Protein 4LTT (pdb70)

Organism: Helicobacter pylori (strain ATCC 700392 / 26695) (NCBI:txid85962)

Structure (mmCIF, N/CA/C/O backbone):
data_4LTT
#
_entry.id   4LTT
#
_cell.length_a   26.656
_cell.length_b   36.589
_cell.length_c   87.024
_cell.angle_alpha   90.00
_cell.angle_beta   90.00
_cell.angle_gamma   90.00
#
_symmetry.space_group_name_H-M   'P 21 21 21'
#
loop_
_entity.id
_entity.type
_entity.pdbx_description
1 polymer 'Uncharacterized protein, toxin'
2 water water
#
loop_
_atom_site.group_PDB
_atom_site.id
_atom_site.type_symbol
_atom_site.label_atom_id
_atom_site.label_alt_id
_atom_site.label_comp_id
_atom_site.label_asym_id
_atom_site.label_entity_id
_atom_site.label_seq_id
_atom_site.pdbx_PDB_ins_code
_atom_site.Cartn_x
_atom_site.Cartn_y
_atom_site.Cartn_z
_atom_site.occupancy
_atom_site.B_iso_or_equiv
_atom_site.auth_seq_id
_atom_site.auth_comp_id
_atom_site.auth_asym_id
_atom_site.auth_atom_id
_atom_site.pdbx_PDB_model_num
ATOM 1 N N . MET A 1 1 ? 12.002 17.335 12.810 1.00 13.00 1 MET A N 1
ATOM 2 C CA . MET A 1 1 ? 11.866 15.926 12.235 1.00 10.59 1 MET A CA 1
ATOM 3 C C . MET A 1 1 ? 10.423 15.607 11.968 1.00 10.87 1 MET A C 1
ATOM 4 O O . MET A 1 1 ? 9.541 16.259 12.542 1.00 11.02 1 MET A O 1
ATOM 9 N N . LEU A 1 2 ? 10.120 14.523 11.205 1.00 8.09 2 LEU A N 1
ATOM 10 C CA . LEU A 1 2 ? 8.765 14.045 11.069 1.00 8.14 2 LEU A CA 1
ATOM 11 C C . LEU A 1 2 ? 8.157 13.676 12.388 1.00 8.07 2 LEU A C 1
ATOM 12 O O . LEU A 1 2 ? 8.830 13.167 13.283 1.00 7.11 2 LEU A O 1
ATOM 17 N N . LYS A 1 3 ? 6.845 13.917 12.511 1.00 7.76 3 LYS A N 1
ATOM 18 C CA . LYS A 1 3 ? 6.097 13.425 13.674 1.00 8.27 3 LYS A CA 1
ATOM 19 C C . LYS A 1 3 ? 5.884 11.955 13.541 1.00 9.33 3 LYS A C 1
ATOM 20 O O . LYS A 1 3 ? 5.553 11.490 12.437 1.00 11.80 3 LYS A O 1
ATOM 26 N N . LEU A 1 4 ? 5.975 11.188 14.574 1.00 7.12 4 LEU A N 1
ATOM 27 C CA . LEU A 1 4 ? 5.713 9.759 14.515 1.00 8.46 4 LEU A CA 1
ATOM 28 C C . LEU A 1 4 ? 4.297 9.442 14.641 1.00 9.09 4 LEU A C 1
ATOM 29 O O . LEU A 1 4 ? 3.557 10.050 15.458 1.00 13.61 4 LEU A O 1
ATOM 34 N N . ASN A 1 5 ? 3.803 8.563 13.842 1.00 7.32 5 ASN A N 1
ATOM 35 C CA . ASN A 1 5 ? 2.486 8.037 13.923 1.00 8.07 5 ASN A CA 1
ATOM 36 C C . ASN A 1 5 ? 2.548 6.524 14.004 1.00 7.47 5 ASN A C 1
ATOM 37 O O . ASN A 1 5 ? 2.773 5.863 13.018 1.00 7.65 5 ASN A O 1
ATOM 42 N N . LEU A 1 6 ? 2.409 5.947 15.205 1.00 7.73 6 LEU A N 1
ATOM 43 C CA . LEU A 1 6 ? 2.428 4.508 15.404 1.00 7.84 6 LEU A CA 1
ATOM 44 C C . LEU A 1 6 ? 1.015 3.977 15.246 1.00 7.43 6 LEU A C 1
ATOM 45 O O . LEU A 1 6 ? 0.142 4.230 16.110 1.00 9.02 6 LEU A O 1
ATOM 50 N N . LYS A 1 7 ? 0.738 3.275 14.195 1.00 7.21 7 LYS A N 1
ATOM 51 C CA . LYS A 1 7 ? -0.616 2.699 14.033 1.00 6.78 7 LYS A CA 1
ATOM 52 C C . LYS A 1 7 ? -0.793 1.610 15.097 1.00 6.75 7 LYS A C 1
ATOM 53 O O . LYS A 1 7 ? 0.168 0.966 15.511 1.00 7.60 7 LYS A O 1
ATOM 59 N N . LYS A 1 8 ? -2.043 1.340 15.453 1.00 7.70 8 LYS A N 1
ATOM 60 C CA . LYS A 1 8 ? -2.287 0.295 16.429 1.00 7.90 8 LYS A CA 1
ATOM 61 C C . LYS A 1 8 ? -1.783 -1.066 15.948 1.00 8.02 8 LYS A C 1
ATOM 62 O O . LYS A 1 8 ? -1.322 -1.878 16.754 1.00 9.80 8 LYS A O 1
ATOM 68 N N . SER A 1 9 ? -1.825 -1.293 14.654 1.00 8.01 9 SER A N 1
ATOM 69 C CA . SER A 1 9 ? -1.322 -2.593 14.071 1.00 9.24 9 SER A CA 1
ATOM 70 C C . SER A 1 9 ? 0.196 -2.703 14.412 1.00 8.68 9 SER A C 1
ATOM 71 O O . SER A 1 9 ? 0.700 -3.799 14.806 1.00 9.52 9 SER A O 1
ATOM 74 N N . PHE A 1 10 ? 0.922 -1.592 14.304 1.00 7.20 10 PHE A N 1
ATOM 75 C CA . PHE A 1 10 ? 2.336 -1.607 14.620 1.00 7.08 10 PHE A CA 1
ATOM 76 C C . PHE A 1 10 ? 2.573 -1.824 16.119 1.00 7.18 10 PHE A C 1
ATOM 77 O O . PHE A 1 10 ? 3.448 -2.584 16.514 1.00 6.92 10 PHE A O 1
ATOM 85 N N A GLN A 1 11 ? 1.802 -1.153 16.945 0.50 7.11 11 GLN A N 1
ATOM 86 N N B GLN A 1 11 ? 1.813 -1.165 16.964 0.50 7.33 11 GLN A N 1
ATOM 87 C CA A GLN A 1 11 ? 1.911 -1.331 18.394 0.50 7.91 11 GLN A CA 1
ATOM 88 C CA B GLN A 1 11 ? 2.036 -1.360 18.401 0.50 8.22 11 GLN A CA 1
ATOM 89 C C A GLN A 1 11 ? 1.694 -2.811 18.789 0.50 7.87 11 GLN A C 1
ATOM 90 C C B GLN A 1 11 ? 1.693 -2.822 18.818 0.50 8.14 11 GLN A C 1
ATOM 91 O O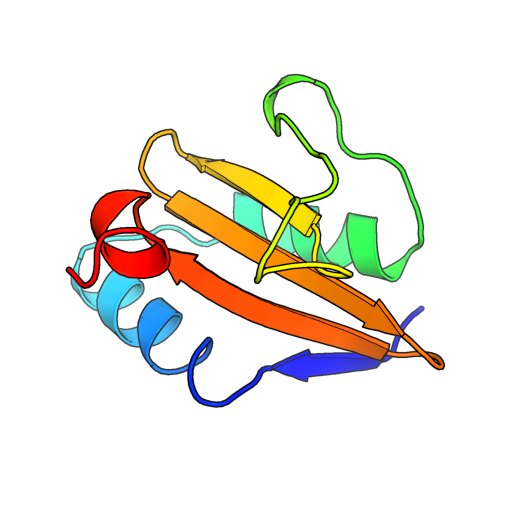 A GLN A 1 11 ? 2.469 -3.347 19.603 0.50 8.38 11 GLN A O 1
ATOM 92 O O B GLN A 1 11 ? 2.402 -3.368 19.676 0.50 8.84 11 GLN A O 1
ATOM 103 N N . LYS A 1 12 ? 0.667 -3.444 18.248 1.00 8.01 12 LYS A N 1
ATOM 104 C CA . LYS A 1 12 ? 0.414 -4.843 18.588 1.00 9.65 12 LYS A CA 1
ATOM 105 C C . LYS A 1 12 ? 1.601 -5.672 18.128 1.00 8.90 12 LYS A C 1
ATOM 106 O O . LYS A 1 12 ? 2.046 -6.581 18.861 1.00 8.94 12 LYS A O 1
ATOM 112 N N . ASP A 1 13 ? 2.103 -5.450 16.925 1.00 7.57 13 ASP A N 1
ATOM 113 C CA . ASP A 1 13 ? 3.259 -6.232 16.438 1.00 7.02 13 ASP A CA 1
ATOM 114 C C . ASP A 1 13 ? 4.448 -6.040 17.338 1.00 6.81 13 ASP A C 1
ATOM 115 O O . ASP A 1 13 ? 5.216 -6.978 17.647 1.00 7.78 13 ASP A O 1
ATOM 120 N N . PHE A 1 14 ? 4.738 -4.816 17.756 1.00 7.43 14 PHE A N 1
ATOM 121 C CA . PHE A 1 14 ? 5.896 -4.500 18.567 1.00 7.65 14 PHE A CA 1
ATOM 122 C C . PHE A 1 14 ? 5.782 -5.200 19.941 1.00 7.33 14 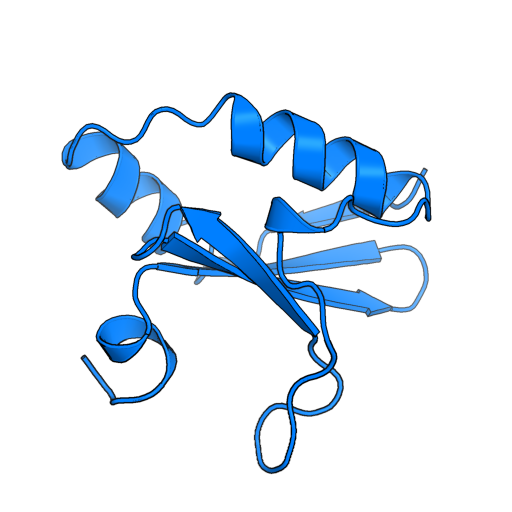PHE A C 1
ATOM 123 O O . PHE A 1 14 ? 6.729 -5.812 20.406 1.00 7.98 14 PHE A O 1
ATOM 131 N N . ASP A 1 15 ? 4.588 -5.175 20.518 1.00 7.85 15 ASP A N 1
ATOM 132 C CA . ASP A 1 15 ? 4.379 -5.774 21.861 1.00 8.51 15 ASP A CA 1
ATOM 133 C C . ASP A 1 15 ? 4.586 -7.287 21.756 1.00 8.71 15 ASP A C 1
ATOM 134 O O . ASP A 1 15 ? 5.223 -7.879 22.649 1.00 8.86 15 ASP A O 1
ATOM 139 N N . LYS A 1 16 ? 4.122 -7.911 20.698 1.00 9.79 16 LYS A N 1
ATOM 140 C CA . LYS A 1 16 ? 4.333 -9.338 20.434 1.00 9.57 16 LYS A CA 1
ATOM 141 C C . LYS A 1 16 ? 5.809 -9.623 20.286 1.00 9.26 16 LYS A C 1
ATOM 142 O O . LYS A 1 16 ? 6.343 -10.588 20.894 1.00 9.18 16 LYS A O 1
ATOM 148 N N . LEU A 1 17 ? 6.529 -8.813 19.514 1.00 7.54 17 LEU A N 1
ATOM 149 C CA . LEU A 1 17 ? 7.986 -9.026 19.386 1.00 7.98 17 LEU A CA 1
ATOM 150 C C . LEU A 1 17 ? 8.692 -8.916 20.705 1.00 8.15 17 LEU A C 1
ATOM 151 O O . LEU A 1 17 ? 9.629 -9.708 20.959 1.00 7.59 17 LEU A O 1
ATOM 156 N N . LEU A 1 18 ? 8.367 -7.922 21.508 1.00 7.98 18 LEU A N 1
ATOM 157 C CA . LEU A 1 18 ? 9.043 -7.764 22.781 1.00 8.61 18 LEU A CA 1
ATOM 158 C C . LEU A 1 18 ? 8.919 -9.048 23.653 1.00 8.12 18 LEU A C 1
ATOM 159 O O . LEU A 1 18 ? 9.907 -9.483 24.246 1.00 8.54 18 LEU A O 1
ATOM 164 N N . LEU A 1 19 ? 7.724 -9.636 23.636 1.00 8.33 19 LEU A N 1
ATOM 165 C CA . LEU A 1 19 ? 7.505 -10.880 24.417 1.00 9.61 19 LEU A CA 1
ATOM 166 C C . LEU A 1 19 ? 8.308 -12.007 23.837 1.00 9.54 19 LEU A C 1
ATOM 167 O O . LEU A 1 19 ? 8.533 -13.029 24.546 1.00 12.52 19 LEU A O 1
ATOM 172 N N . ASN A 1 20 ? 8.726 -11.954 22.584 1.00 9.35 20 ASN A N 1
ATOM 173 C CA . ASN A 1 20 ? 9.553 -12.955 21.972 1.00 10.76 20 ASN A CA 1
ATOM 174 C C . ASN A 1 20 ? 11.028 -12.586 21.968 1.00 9.73 20 ASN A C 1
ATOM 175 O O . ASN A 1 20 ? 11.785 -13.144 21.187 1.00 12.65 20 AS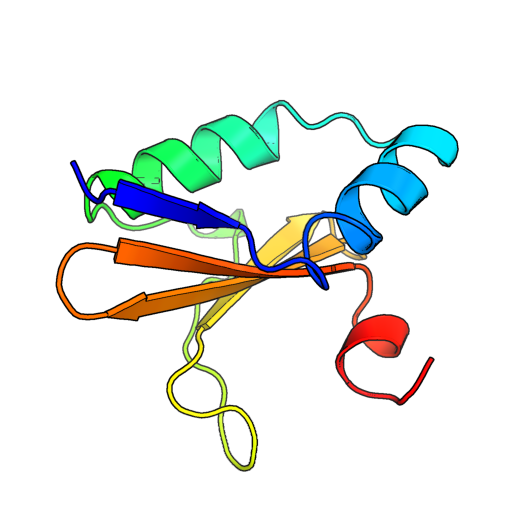N A O 1
ATOM 180 N N . GLY A 1 21 ? 11.433 -11.638 22.797 1.00 9.51 21 GLY A N 1
ATOM 181 C CA . GLY A 1 21 ? 12.833 -11.364 22.962 1.00 10.95 21 GLY A CA 1
ATOM 182 C C . GLY A 1 21 ? 13.419 -10.280 22.075 1.00 9.19 21 GLY A C 1
ATOM 183 O O . GLY A 1 21 ? 14.606 -10.124 22.026 1.00 9.65 21 GLY A O 1
ATOM 184 N N . PHE A 1 22 ? 12.602 -9.570 21.313 1.00 9.01 22 PHE A N 1
ATOM 185 C CA . PHE A 1 22 ? 13.151 -8.549 20.366 1.00 8.00 22 PHE A CA 1
ATOM 186 C C . PHE A 1 22 ? 13.848 -7.420 21.118 1.00 7.68 22 PHE A C 1
ATOM 187 O O . PHE A 1 22 ? 13.338 -6.908 22.122 1.00 8.39 22 PHE A O 1
AT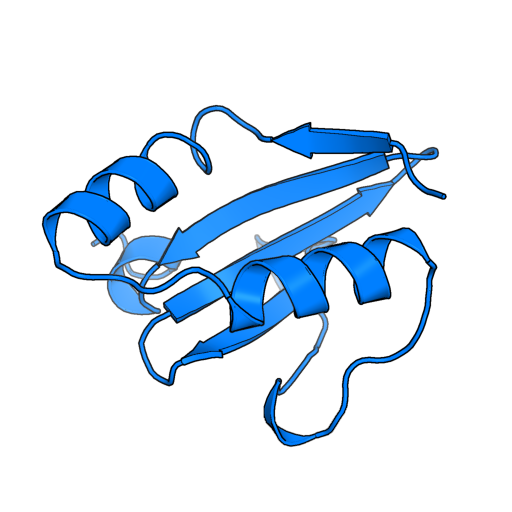OM 195 N N . ASP A 1 23 ? 15.022 -7.081 20.593 1.00 8.06 23 ASP A N 1
ATOM 196 C CA . ASP A 1 23 ? 15.811 -5.949 21.029 1.00 8.62 23 ASP A CA 1
ATOM 197 C C . ASP A 1 23 ? 15.543 -4.775 20.053 1.00 8.89 23 ASP A C 1
ATOM 198 O O . ASP A 1 23 ? 15.910 -4.915 18.889 1.00 9.95 23 ASP A O 1
ATOM 203 N N . ASP A 1 24 ? 14.979 -3.691 20.499 1.00 7.96 24 ASP A N 1
ATOM 204 C CA . ASP A 1 24 ? 14.596 -2.603 19.611 1.00 8.24 24 ASP A CA 1
ATOM 205 C C . ASP A 1 24 ? 15.648 -1.554 19.363 1.00 8.50 24 ASP A C 1
ATOM 206 O O . ASP A 1 24 ? 15.351 -0.487 18.796 1.00 8.10 24 ASP A O 1
ATOM 211 N N . SER A 1 25 ? 16.915 -1.816 19.694 1.00 7.85 25 SER A N 1
ATOM 212 C CA . SER A 1 25 ? 17.913 -0.763 19.571 1.00 8.97 25 SER A CA 1
ATOM 213 C C . SER A 1 25 ? 18.152 -0.352 18.130 1.00 7.94 25 SER A C 1
ATOM 214 O O . SER A 1 25 ? 18.202 0.854 17.815 1.00 8.00 25 SER A O 1
ATOM 217 N N . VAL A 1 26 ? 18.298 -1.312 17.225 1.00 7.30 26 VAL A N 1
ATOM 218 C CA . VAL A 1 26 ? 18.472 -0.985 15.856 1.00 7.62 26 VAL A CA 1
ATOM 219 C C . VAL A 1 26 ? 17.204 -0.315 15.281 1.00 7.14 26 VAL A C 1
ATOM 220 O O . VAL A 1 26 ? 17.301 0.681 14.515 1.00 7.97 26 VAL A O 1
ATOM 224 N N . LEU A 1 27 ? 16.049 -0.849 15.608 1.00 7.18 27 LEU A N 1
ATOM 225 C CA . LEU A 1 27 ? 14.806 -0.237 15.210 1.00 6.72 27 LEU A CA 1
ATOM 226 C C . LEU A 1 27 ? 14.777 1.260 15.564 1.00 6.51 27 LEU A C 1
ATOM 227 O O . LEU A 1 27 ? 14.335 2.104 14.762 1.00 6.47 27 LEU A O 1
ATOM 232 N N . ASN A 1 28 ? 15.111 1.615 16.798 1.00 6.23 28 ASN A N 1
ATOM 233 C CA . ASN A 1 28 ? 15.070 2.990 17.193 1.00 6.35 28 ASN A CA 1
ATOM 234 C C . ASN A 1 28 ? 15.998 3.849 16.343 1.00 5.67 28 ASN A C 1
ATOM 235 O O . ASN A 1 28 ? 15.661 5.016 16.040 1.00 5.74 28 ASN A O 1
ATOM 240 N N . GLU A 1 29 ? 17.166 3.334 16.056 1.00 5.99 29 GLU A N 1
ATOM 241 C CA . GLU A 1 29 ? 18.069 4.077 15.207 1.00 6.51 29 GLU A CA 1
ATOM 242 C C . GLU A 1 29 ? 17.531 4.269 13.806 1.00 6.15 29 GLU A C 1
ATOM 243 O O . GLU A 1 29 ? 17.654 5.355 13.204 1.00 6.33 29 GLU A O 1
ATOM 249 N N . VAL A 1 30 ? 16.930 3.219 13.254 1.00 6.00 30 VAL A N 1
ATOM 250 C CA . VAL A 1 30 ? 16.285 3.299 11.914 1.00 6.72 30 VAL A CA 1
ATOM 251 C C . VAL A 1 30 ? 15.140 4.340 11.926 1.00 6.14 30 VAL A C 1
ATOM 252 O O . VAL A 1 30 ? 15.051 5.170 11.007 1.00 6.20 30 VAL A O 1
ATOM 256 N N . ILE A 1 31 ? 14.311 4.307 12.984 1.00 6.08 31 ILE A N 1
ATOM 257 C CA . ILE A 1 31 ? 13.218 5.236 13.053 1.00 6.28 31 ILE A CA 1
ATOM 258 C C . ILE A 1 31 ? 13.751 6.661 13.062 1.00 5.82 31 ILE A C 1
ATOM 259 O O . ILE A 1 31 ? 13.209 7.541 12.365 1.00 6.18 31 ILE A O 1
ATOM 264 N N . LEU A 1 32 ? 14.803 6.927 13.851 1.00 5.77 32 LEU A N 1
ATOM 265 C CA . LEU A 1 32 ? 15.306 8.286 13.896 1.00 6.35 32 LEU A CA 1
ATOM 266 C C . LEU A 1 32 ? 15.822 8.723 12.512 1.00 6.46 32 LEU A C 1
ATOM 267 O O . LEU A 1 32 ? 15.572 9.869 12.068 1.00 7.09 32 LEU A O 1
ATOM 272 N N . THR A 1 33 ? 16.552 7.840 11.841 1.00 6.25 33 THR A N 1
ATOM 273 C CA . THR A 1 33 ? 17.058 8.139 10.510 1.00 6.88 33 THR A CA 1
ATOM 274 C C . THR A 1 33 ? 15.910 8.479 9.543 1.00 6.07 33 THR A C 1
ATOM 275 O O . THR A 1 33 ? 16.010 9.454 8.820 1.00 6.41 33 THR A O 1
ATOM 279 N N . LEU A 1 34 ? 14.870 7.657 9.550 1.00 5.50 34 LEU A N 1
ATOM 280 C CA . LEU A 1 34 ? 13.708 7.924 8.704 1.00 6.25 34 LEU A CA 1
ATOM 281 C C . LEU A 1 34 ? 13.014 9.220 9.080 1.00 6.33 34 LEU A C 1
ATOM 282 O O . LEU A 1 34 ? 12.599 9.969 8.174 1.00 6.76 34 LEU A O 1
ATOM 287 N N . ARG A 1 35 ? 12.893 9.547 10.360 1.00 6.24 35 ARG A N 1
ATOM 288 C CA . ARG A 1 35 ? 12.272 10.772 10.757 1.00 6.45 35 ARG A CA 1
ATOM 289 C C . ARG A 1 35 ? 13.038 11.967 10.280 1.00 6.94 35 ARG A C 1
ATOM 290 O O . ARG A 1 35 ? 12.452 13.057 10.029 1.00 6.98 35 ARG A O 1
ATOM 298 N N . LYS A 1 36 ? 14.352 11.795 10.138 1.00 6.62 36 LYS A N 1
ATOM 299 C CA . LYS A 1 36 ? 15.212 12.874 9.666 1.00 8.18 36 LYS A CA 1
ATOM 300 C C . LYS A 1 36 ? 15.330 12.896 8.149 1.00 7.83 36 LYS A C 1
ATOM 301 O O . LYS A 1 36 ? 16.110 13.731 7.595 1.00 9.43 36 LYS A O 1
ATOM 307 N N . LYS A 1 37 ? 14.610 12.032 7.444 1.00 8.18 37 LYS A N 1
ATOM 308 C CA . LYS A 1 37 ? 14.661 11.991 5.973 1.00 7.94 37 LYS A CA 1
ATOM 309 C C . LYS A 1 37 ? 16.080 11.759 5.482 1.00 9.39 37 LYS A C 1
ATOM 310 O O . LYS A 1 37 ? 16.560 12.473 4.561 1.00 10.59 37 LYS A O 1
ATOM 316 N N . GLU A 1 38 ? 16.732 10.804 6.096 1.00 8.42 38 GLU A N 1
ATOM 317 C CA . GLU A 1 38 ? 18.035 10.394 5.691 1.00 9.05 38 GLU A CA 1
ATOM 318 C C . GLU A 1 38 ? 17.982 8.931 5.207 1.00 10.14 38 GLU A C 1
ATOM 319 O O . GLU A 1 38 ? 17.141 8.154 5.628 1.00 9.86 38 GLU A O 1
ATOM 325 N N . PRO A 1 39 ? 18.911 8.579 4.285 1.00 10.00 39 PRO A N 1
ATOM 326 C CA . PRO A 1 39 ? 18.855 7.191 3.661 1.00 10.80 39 PRO A CA 1
ATOM 327 C C . PRO A 1 39 ? 19.338 6.144 4.632 1.00 10.77 39 PRO A C 1
ATOM 328 O O . PRO A 1 39 ? 20.229 6.362 5.474 1.00 12.26 39 PRO A O 1
ATOM 332 N N . LEU A 1 40 ? 18.754 4.961 4.517 1.00 9.16 40 LEU A N 1
ATOM 333 C CA . LEU A 1 40 ? 19.206 3.836 5.302 1.00 9.96 40 LEU A CA 1
ATOM 334 C C . LEU A 1 40 ? 20.411 3.130 4.589 1.00 10.82 40 LEU A C 1
ATOM 335 O O . LEU A 1 40 ? 20.556 3.148 3.375 1.00 12.89 40 LEU A O 1
ATOM 340 N N . ASP A 1 41 ? 21.283 2.548 5.391 1.00 13.23 41 ASP A N 1
ATOM 341 C CA . ASP A 1 41 ? 22.458 1.900 4.816 1.00 14.04 41 ASP A CA 1
ATOM 342 C C . ASP A 1 41 ? 22.065 0.523 4.238 1.00 12.14 41 ASP A C 1
ATOM 343 O O . ASP A 1 41 ? 20.942 0.081 4.395 1.00 10.89 41 ASP A O 1
ATOM 348 N N . PRO A 1 42 ? 22.961 -0.140 3.494 1.00 11.96 42 PRO A N 1
ATOM 349 C CA . PRO A 1 42 ? 22.541 -1.208 2.624 1.00 12.31 42 PRO A CA 1
ATOM 350 C C . PRO A 1 42 ? 22.038 -2.434 3.322 1.00 10.79 42 PRO A C 1
ATOM 351 O O . PRO A 1 42 ? 21.245 -3.156 2.702 1.00 11.81 42 PRO A O 1
ATOM 355 N N . GLN A 1 43 ? 22.414 -2.666 4.544 1.00 10.54 43 GLN A N 1
ATOM 356 C CA . GLN A 1 43 ? 21.925 -3.797 5.235 1.00 13.11 43 GLN A CA 1
ATOM 357 C C . GLN A 1 43 ? 20.404 -3.782 5.414 1.00 10.11 43 GLN A C 1
ATOM 358 O O . GLN A 1 43 ? 19.855 -4.814 5.591 1.00 12.23 43 GLN A O 1
ATOM 364 N N . PHE A 1 44 ? 19.812 -2.570 5.361 1.00 9.82 44 PHE A N 1
ATOM 365 C CA . PHE A 1 44 ? 18.386 -2.440 5.707 1.00 8.95 44 PHE A CA 1
ATOM 366 C C . PHE A 1 44 ? 17.537 -2.795 4.512 1.00 8.74 44 PHE A C 1
ATOM 367 O O . PHE A 1 44 ? 16.301 -2.891 4.621 1.00 8.52 44 PHE A O 1
ATOM 375 N N . GLN A 1 45 ? 18.094 -2.927 3.299 1.00 7.89 45 GLN A N 1
ATOM 376 C CA . GLN A 1 45 ? 17.256 -3.305 2.113 1.00 9.18 45 GLN A CA 1
ATOM 377 C C . GLN A 1 45 ? 16.020 -2.462 1.987 1.00 7.76 45 GLN A C 1
ATOM 378 O O . GLN A 1 45 ? 14.948 -2.936 1.644 1.00 8.11 45 GLN A O 1
ATOM 384 N N . ASP A 1 46 ? 16.201 -1.167 2.172 1.00 7.60 46 ASP A N 1
ATOM 385 C CA . ASP A 1 46 ? 15.052 -0.227 2.169 1.00 7.15 46 ASP A CA 1
ATOM 386 C C . ASP A 1 46 ? 14.513 -0.056 0.729 1.00 7.06 46 ASP A C 1
ATOM 387 O O . ASP A 1 46 ? 15.326 0.123 -0.229 1.00 8.10 46 ASP A O 1
ATOM 392 N N . HIS A 1 47 ? 13.232 -0.158 0.520 1.00 6.79 47 HIS A N 1
ATOM 393 C CA . HIS A 1 47 ? 12.656 -0.016 -0.810 1.00 7.36 47 HIS A CA 1
ATOM 394 C C . HIS A 1 47 ? 11.205 0.245 -0.787 1.00 7.91 47 HIS A C 1
ATOM 395 O O . HIS A 1 47 ? 10.548 0.056 0.248 1.00 7.64 47 HIS A O 1
ATOM 402 N N . ALA A 1 48 ? 10.622 0.608 -1.929 1.00 7.74 48 ALA A N 1
ATOM 403 C CA . ALA A 1 48 ? 9.220 0.805 -2.058 1.00 7.08 48 ALA A CA 1
ATOM 404 C C . ALA A 1 48 ? 8.530 -0.480 -2.332 1.00 8.05 48 ALA A C 1
ATOM 405 O O . ALA A 1 48 ? 8.982 -1.325 -3.163 1.00 8.71 48 ALA A O 1
ATOM 407 N N . LEU A 1 49 ? 7.407 -0.711 -1.651 1.00 6.97 49 LEU A N 1
ATOM 408 C CA . LEU A 1 49 ? 6.534 -1.860 -1.953 1.00 8.49 49 LEU A CA 1
ATOM 409 C C . LEU A 1 49 ? 5.711 -1.620 -3.202 1.00 9.29 49 LEU A C 1
ATOM 410 O O . LEU A 1 49 ? 5.619 -0.508 -3.758 1.00 9.91 49 LEU A O 1
ATOM 415 N N . LYS A 1 50 ? 5.151 -2.701 -3.720 1.00 10.77 50 LYS A N 1
ATOM 416 C CA . LYS A 1 50 ? 4.377 -2.650 -4.989 1.00 11.47 50 LYS A CA 1
ATOM 417 C C . LYS A 1 50 ? 3.026 -3.174 -4.774 1.00 11.90 50 LYS A C 1
ATOM 418 O O . LYS A 1 50 ? 2.605 -3.658 -3.743 1.00 10.98 50 LYS A O 1
ATOM 424 N N . GLY A 1 51 ? 2.284 -3.085 -5.898 1.00 12.13 51 GLY A N 1
ATOM 425 C CA . GLY A 1 51 ? 0.908 -3.574 -5.908 1.00 13.22 51 GLY A CA 1
ATOM 426 C C . GLY A 1 51 ? 0.027 -3.004 -4.825 1.00 12.62 51 GLY A C 1
ATOM 427 O O . GLY A 1 51 ? 0.082 -1.730 -4.665 1.00 13.99 51 GLY A 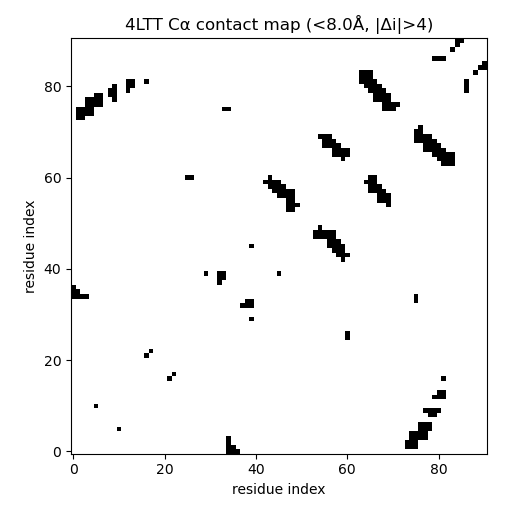O 1
ATOM 428 N N A LYS A 1 52 ? -0.686 -3.871 -4.087 0.50 13.74 52 LYS A N 1
ATOM 429 N N B LYS A 1 52 ? -0.688 -3.866 -4.086 0.50 13.57 52 LYS A N 1
ATOM 430 C CA A LYS A 1 52 ? -1.605 -3.574 -2.935 0.50 15.48 52 LYS A CA 1
ATOM 431 C CA B LYS A 1 52 ? -1.619 -3.550 -2.949 0.50 15.28 52 LYS A CA 1
ATOM 432 C C A LYS A 1 52 ? -1.032 -2.602 -1.944 0.50 13.11 52 LYS A C 1
ATOM 433 C C B LYS A 1 52 ? -1.022 -2.549 -1.984 0.50 12.98 52 LYS A C 1
ATOM 434 O O A LYS A 1 52 ? -1.772 -1.913 -1.254 0.50 13.04 52 LYS A O 1
ATOM 435 O O B LYS A 1 52 ? -1.730 -1.747 -1.380 0.50 13.17 52 LYS A O 1
ATOM 446 N N . TRP A 1 53 ? 0.293 -2.647 -1.793 1.00 11.55 53 TRP A N 1
ATOM 447 C CA . TRP A 1 53 ? 0.968 -2.011 -0.634 1.00 10.12 53 TRP A CA 1
ATOM 448 C C . TRP A 1 53 ? 1.435 -0.654 -0.945 1.00 9.18 53 TRP A C 1
ATOM 449 O O . TRP A 1 53 ? 1.884 0.026 -0.007 1.00 10.59 53 TRP A O 1
ATOM 460 N N . LYS A 1 54 ? 1.396 -0.172 -2.175 1.00 9.77 54 LYS A N 1
ATOM 461 C CA . LYS A 1 54 ? 1.772 1.200 -2.450 1.00 10.71 54 LYS A CA 1
ATOM 462 C C . LYS A 1 54 ? 0.890 2.148 -1.648 1.00 11.23 54 LYS A C 1
ATOM 463 O O . LYS A 1 54 ? -0.325 1.853 -1.485 1.00 12.31 54 LYS A O 1
ATOM 469 N N . PRO A 1 55 ? 1.427 3.266 -1.146 1.00 10.08 55 PRO A N 1
ATOM 470 C CA . PRO A 1 55 ? 2.725 3.805 -1.351 1.00 9.01 55 PRO A CA 1
ATOM 471 C C . PRO A 1 55 ? 3.771 3.450 -0.233 1.00 7.62 55 PRO A C 1
ATOM 472 O O . PRO A 1 55 ? 4.768 4.074 -0.089 1.00 7.52 55 PRO A O 1
ATOM 476 N N . PHE A 1 56 ? 3.499 2.383 0.550 1.00 7.16 56 PHE A N 1
ATOM 477 C CA . PHE A 1 56 ? 4.358 2.058 1.663 1.00 6.28 56 PHE A CA 1
ATOM 478 C C . PHE A 1 56 ? 5.719 1.593 1.224 1.00 5.89 56 PHE A C 1
ATOM 479 O O . PHE A 1 56 ? 5.906 1.102 0.093 1.00 6.71 56 PHE A O 1
ATOM 487 N N . ARG A 1 57 ? 6.654 1.676 2.137 1.00 5.87 57 ARG A N 1
ATOM 488 C CA . ARG A 1 57 ? 8.035 1.183 1.967 1.00 6.50 57 ARG A CA 1
ATOM 489 C C . ARG A 1 57 ? 8.299 0.112 3.007 1.00 6.39 57 ARG A C 1
ATOM 490 O O . ARG A 1 57 ? 7.587 -0.021 4.024 1.00 6.80 57 ARG A O 1
ATOM 498 N N . GLU A 1 58 ? 9.393 -0.600 2.809 1.00 6.83 58 GLU A N 1
ATOM 499 C CA . GLU A 1 58 ? 9.765 -1.727 3.694 1.00 7.45 58 GLU A CA 1
ATOM 500 C C . GLU A 1 58 ? 11.310 -1.666 3.908 1.00 6.81 58 GLU A C 1
ATOM 501 O O . GLU A 1 58 ? 12.044 -1.450 2.934 1.00 6.77 58 GLU A O 1
ATOM 507 N N . CYS A 1 59 ? 11.728 -1.884 5.164 1.00 6.96 59 CYS A N 1
ATOM 508 C CA . CYS A 1 59 ? 13.139 -2.108 5.414 1.00 7.14 59 CYS A CA 1
ATOM 509 C C . CYS A 1 59 ? 13.233 -3.326 6.328 1.00 7.38 59 CYS A C 1
ATOM 510 O O . CYS A 1 59 ? 12.250 -3.789 6.932 1.00 7.66 59 CYS A O 1
ATOM 513 N N . HIS A 1 60 ? 14.433 -3.870 6.371 1.00 7.97 60 HIS A N 1
ATOM 514 C CA . HIS A 1 60 ? 14.689 -5.088 7.206 1.00 8.48 60 HIS A CA 1
ATOM 515 C C . HIS A 1 60 ? 15.415 -4.718 8.456 1.00 8.92 60 HIS A C 1
ATOM 516 O O . HIS A 1 60 ? 16.587 -4.291 8.374 1.00 12.52 60 HIS A O 1
ATOM 523 N N . ILE A 1 61 ? 14.786 -4.867 9.571 1.00 8.20 61 ILE A N 1
ATOM 524 C CA . ILE A 1 61 ? 15.444 -4.653 10.894 1.00 10.30 61 ILE A CA 1
ATOM 525 C C . ILE A 1 61 ? 16.317 -5.858 11.265 1.00 11.30 61 ILE A C 1
ATOM 526 O O . ILE A 1 61 ? 17.452 -5.689 11.752 1.00 16.12 61 ILE A O 1
ATOM 531 N N . LYS A 1 62 ? 15.787 -7.042 11.002 1.00 10.43 62 LYS A N 1
ATOM 532 C CA . L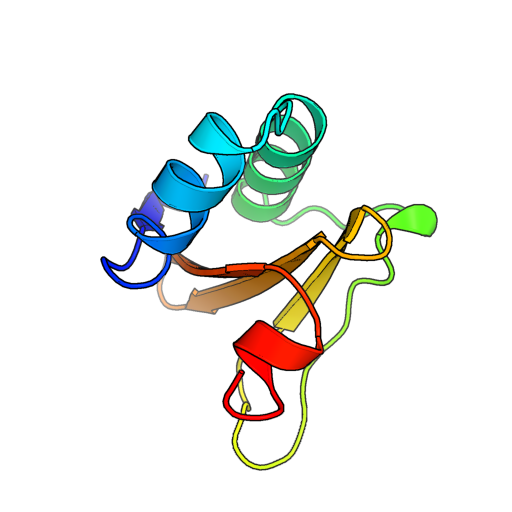YS A 1 62 ? 16.473 -8.325 11.136 1.00 12.21 62 LYS A CA 1
ATOM 533 C C . LYS A 1 62 ? 15.945 -9.140 9.932 1.00 14.62 62 LYS A C 1
ATOM 534 O O . LYS A 1 62 ? 14.951 -8.838 9.351 1.00 14.50 62 LYS A O 1
ATOM 540 N N . PRO A 1 63 ? 16.578 -10.301 9.658 1.00 18.99 63 PRO A N 1
ATOM 541 C CA . PRO A 1 63 ? 16.036 -11.075 8.529 1.00 20.66 63 PRO A CA 1
ATOM 542 C C . PRO A 1 63 ? 14.506 -11.435 8.630 1.00 19.03 63 PRO A C 1
ATOM 543 O O . PRO A 1 63 ? 13.773 -11.387 7.595 1.00 24.43 63 PRO A O 1
ATOM 547 N N . ASP A 1 64 ? 13.999 -11.722 9.832 1.00 14.65 64 ASP A N 1
ATOM 548 C CA . ASP A 1 64 ? 12.578 -12.007 9.980 1.00 15.70 64 ASP A CA 1
ATOM 549 C C . ASP A 1 64 ? 11.812 -10.874 10.611 1.00 11.29 64 ASP A C 1
ATOM 550 O O . ASP A 1 64 ? 10.716 -11.095 11.114 1.00 11.13 64 ASP A O 1
ATOM 555 N N . VAL A 1 65 ? 12.410 -9.672 10.665 1.00 9.14 65 VAL A N 1
ATOM 556 C CA . VAL A 1 65 ? 11.694 -8.519 11.230 1.00 8.59 65 VAL A CA 1
ATOM 557 C C . VAL A 1 65 ? 11.749 -7.357 10.215 1.00 7.52 65 VAL A C 1
ATOM 558 O O . VAL A 1 65 ? 12.813 -6.735 10.075 1.00 7.95 65 VAL A O 1
ATOM 562 N N . LEU A 1 66 ? 10.632 -7.141 9.544 1.00 6.66 66 LEU A N 1
ATOM 563 C CA . LEU A 1 66 ? 10.485 -6.113 8.544 1.00 6.37 66 LEU A CA 1
ATOM 564 C C . LEU A 1 66 ? 9.679 -4.995 9.097 1.00 7.23 66 LEU A C 1
ATOM 565 O O . LEU A 1 66 ? 8.690 -5.249 9.787 1.00 7.78 66 LEU A O 1
ATOM 570 N N . LEU A 1 67 ? 10.072 -3.757 8.805 1.00 6.74 67 LEU A N 1
ATOM 571 C CA . LEU A 1 67 ? 9.294 -2.572 9.177 1.00 5.88 67 LEU A CA 1
ATOM 572 C C . LEU A 1 67 ? 8.608 -2.064 7.891 1.00 5.97 67 LEU A C 1
ATOM 573 O O . LEU A 1 67 ? 9.286 -1.789 6.878 1.00 6.83 67 LEU A O 1
ATOM 578 N N . VAL A 1 68 ? 7.299 -1.867 7.948 1.00 5.98 68 VAL A N 1
ATOM 579 C CA . VAL A 1 68 ? 6.523 -1.271 6.847 1.00 6.27 68 VAL A CA 1
ATOM 580 C C . VAL A 1 68 ? 6.133 0.106 7.287 1.00 5.54 68 VAL A C 1
ATOM 581 O O . VAL A 1 68 ? 5.560 0.257 8.413 1.00 6.14 68 VAL A O 1
ATOM 585 N N . TYR A 1 69 ? 6.447 1.131 6.479 1.00 5.43 69 TYR A N 1
ATOM 586 C CA . TYR A 1 69 ? 6.303 2.527 6.928 1.00 5.58 69 TYR A CA 1
ATOM 587 C C . TYR A 1 69 ? 5.988 3.384 5.762 1.00 5.37 69 TYR A C 1
ATOM 588 O O . TYR A 1 69 ? 6.118 2.99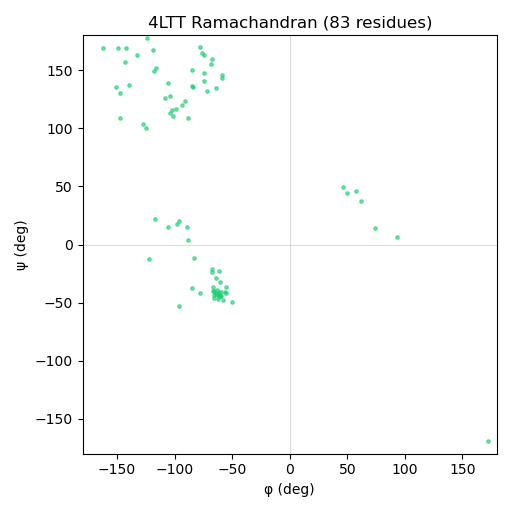2 4.594 1.00 6.02 69 TYR A O 1
ATOM 597 N N . LEU A 1 70 ? 5.600 4.628 6.044 1.00 5.30 70 LEU A N 1
ATOM 598 C CA . LEU A 1 70 ? 5.291 5.616 5.014 1.00 5.94 70 LEU A CA 1
ATOM 599 C C . LEU A 1 70 ? 5.593 7.000 5.541 1.00 6.26 70 LEU A C 1
ATOM 600 O O . LEU A 1 70 ? 5.127 7.390 6.625 1.00 6.22 70 LEU A O 1
ATOM 605 N N . VAL A 1 71 ? 6.237 7.823 4.727 1.00 6.72 71 VAL A N 1
ATOM 606 C CA . VAL A 1 71 ? 6.340 9.253 5.019 1.00 7.12 71 VAL A CA 1
ATOM 607 C C . VAL A 1 71 ? 5.176 9.931 4.293 1.00 7.93 71 VAL A C 1
ATOM 608 O O . VAL A 1 71 ? 5.070 9.809 3.049 1.00 8.28 71 VAL A O 1
ATOM 612 N N . LYS A 1 72 ? 4.319 10.596 5.019 1.00 8.39 72 LYS A N 1
ATOM 613 C CA . LYS A 1 72 ? 3.221 11.292 4.348 1.00 9.71 72 LYS A CA 1
ATOM 614 C C . LYS A 1 72 ? 2.903 12.539 5.153 1.00 8.70 72 LYS A C 1
ATOM 615 O O . LYS A 1 72 ? 2.661 12.455 6.342 1.00 8.17 72 LYS A O 1
ATOM 621 N N . ASP A 1 73 ? 2.813 13.717 4.502 1.00 11.13 73 ASP A N 1
ATOM 622 C CA . ASP A 1 73 ? 2.240 14.950 5.208 1.00 13.33 73 ASP A CA 1
ATOM 623 C C . ASP A 1 73 ? 2.765 15.244 6.668 1.00 13.40 73 ASP A C 1
ATOM 624 O O . ASP A 1 73 ? 2.092 15.427 7.608 1.00 15.65 73 ASP A O 1
ATOM 629 N N . ASP A 1 74 ? 4.010 15.221 6.718 1.00 12.68 74 ASP A N 1
ATOM 630 C CA . ASP A 1 74 ? 4.794 15.526 7.916 1.00 10.38 74 ASP A CA 1
ATOM 631 C C . ASP A 1 74 ? 4.794 14.467 8.999 1.00 8.38 74 ASP A C 1
ATOM 632 O O . ASP A 1 74 ? 5.255 14.767 10.110 1.00 8.88 74 ASP A O 1
ATOM 637 N N . GLU A 1 75 ? 4.346 13.269 8.667 1.00 7.50 75 GLU A N 1
ATOM 638 C CA . GLU A 1 75 ? 4.424 12.131 9.581 1.00 7.13 75 GLU A CA 1
ATOM 639 C C . GLU A 1 75 ? 5.271 11.033 9.023 1.00 6.81 75 GLU A C 1
ATOM 640 O O . GLU A 1 75 ? 5.286 10.790 7.784 1.00 6.90 75 GLU A O 1
ATOM 646 N N . LEU A 1 76 ? 5.923 10.303 9.937 1.00 6.19 76 LEU A N 1
ATOM 647 C CA . LEU A 1 76 ? 6.420 8.993 9.644 1.00 5.65 76 LEU A CA 1
ATOM 648 C C . LEU A 1 76 ? 5.446 8.000 10.236 1.00 5.06 76 LEU A C 1
ATOM 649 O O . LEU A 1 76 ? 5.274 7.969 11.461 1.00 6.08 76 LEU A O 1
ATOM 654 N N . ILE A 1 77 ? 4.726 7.296 9.380 1.00 5.86 77 ILE A N 1
ATOM 655 C CA . ILE A 1 77 ? 3.714 6.315 9.783 1.00 5.95 77 ILE A CA 1
ATOM 656 C C . ILE A 1 77 ? 4.374 4.971 9.896 1.00 5.53 77 ILE A C 1
ATOM 657 O O . ILE A 1 77 ? 4.905 4.465 8.896 1.00 6.23 77 ILE A O 1
ATOM 662 N N . LEU A 1 78 ? 4.282 4.343 11.058 1.00 5.40 78 LEU A N 1
ATOM 663 C CA . LEU A 1 78 ? 4.742 2.988 11.226 1.00 5.70 78 LEU A CA 1
ATOM 664 C C . LEU A 1 78 ? 3.583 2.048 11.229 1.00 5.61 78 LEU A C 1
ATOM 665 O O . LEU A 1 78 ? 2.669 2.200 12.030 1.00 6.49 78 LEU A O 1
ATOM 670 N N . LEU A 1 79 ? 3.545 1.173 10.212 1.00 5.91 79 LEU A N 1
ATOM 671 C CA . LEU A 1 79 ? 2.404 0.317 9.946 1.00 5.87 79 LEU A CA 1
ATOM 672 C C . LEU A 1 79 ? 2.511 -1.094 10.526 1.00 6.59 79 LEU A C 1
ATOM 673 O O . LEU A 1 79 ? 1.565 -1.577 11.175 1.00 7.77 79 LEU A O 1
ATOM 678 N N . ARG A 1 80 ? 3.593 -1.802 10.229 1.00 6.54 80 ARG A N 1
ATOM 679 C CA . ARG A 1 80 ? 3.720 -3.186 10.663 1.00 6.66 80 ARG A CA 1
ATOM 680 C C . ARG A 1 80 ? 5.160 -3.387 11.021 1.00 6.79 80 ARG A C 1
ATOM 681 O O . ARG A 1 80 ? 6.082 -2.733 10.517 1.00 6.12 80 ARG A O 1
ATOM 689 N N . LEU A 1 81 ? 5.398 -4.401 11.871 1.00 6.86 81 LEU A N 1
ATOM 690 C CA . LEU A 1 81 ? 6.739 -4.815 12.241 1.00 6.72 81 LEU A CA 1
ATOM 691 C C . LEU A 1 81 ? 6.682 -6.307 12.469 1.00 7.46 81 LEU A C 1
ATOM 692 O O . LEU A 1 81 ? 6.080 -6.785 13.445 1.00 8.79 81 LEU A O 1
ATOM 697 N N . GLY A 1 82 ? 7.260 -7.088 11.597 1.00 7.11 82 GLY A N 1
ATOM 698 C CA . GLY A 1 82 ? 7.150 -8.564 11.795 1.00 7.36 82 GLY A CA 1
ATOM 699 C C . GLY A 1 82 ? 7.699 -9.301 10.600 1.00 6.54 82 GLY A C 1
ATOM 700 O O . GLY A 1 82 ? 8.387 -8.751 9.748 1.00 7.43 82 GLY A O 1
ATOM 701 N N . SER A 1 83 ? 7.467 -10.611 10.540 1.00 7.88 83 SER A N 1
ATOM 702 C CA . SER A 1 83 ? 8.029 -11.447 9.502 1.00 7.88 83 SER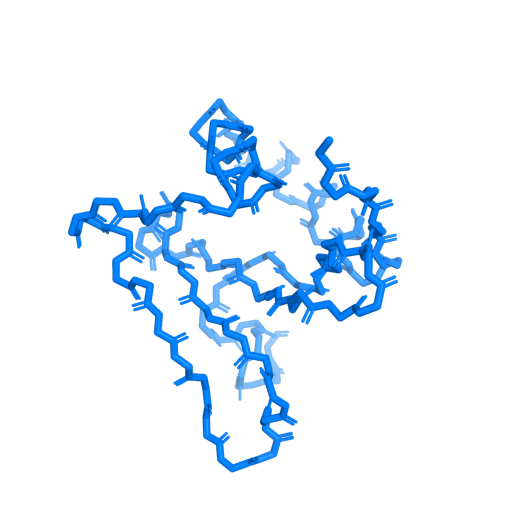 A CA 1
ATOM 703 C C . SER A 1 83 ? 7.321 -11.234 8.153 1.00 7.77 83 SER A C 1
ATOM 704 O O . SER A 1 83 ? 6.198 -10.800 8.099 1.00 8.05 83 SER A O 1
ATOM 707 N N . HIS A 1 84 ? 7.967 -11.678 7.100 1.00 8.81 84 HIS A N 1
ATOM 708 C CA . HIS A 1 84 ? 7.347 -11.674 5.803 1.00 8.70 84 HIS A CA 1
ATOM 709 C C . HIS A 1 84 ? 6.022 -12.423 5.810 1.00 8.62 84 HIS A C 1
ATOM 710 O O . HIS A 1 84 ? 5.020 -11.946 5.315 1.00 9.52 84 HIS A O 1
ATOM 717 N N . SER A 1 85 ? 5.975 -13.569 6.498 1.00 8.49 85 SER A N 1
ATOM 718 C CA . SER A 1 85 ? 4.744 -14.316 6.516 1.00 9.88 85 SER A CA 1
ATOM 719 C C . SER A 1 85 ? 3.636 -13.618 7.242 1.00 8.90 85 SER A C 1
ATOM 720 O O . SER A 1 85 ? 2.507 -13.559 6.791 1.00 9.10 85 SER A O 1
ATOM 723 N N . GLU A 1 86 ? 3.967 -12.967 8.383 1.00 8.45 86 GLU A N 1
ATOM 724 C CA . GLU A 1 86 ? 2.993 -12.253 9.150 1.00 10.33 86 GLU A CA 1
ATOM 725 C C . GLU A 1 86 ? 2.458 -11.061 8.430 1.00 10.23 86 GLU A C 1
ATOM 726 O O . GLU A 1 86 ? 1.273 -10.741 8.509 1.00 11.82 86 GLU A O 1
ATOM 732 N N . LEU A 1 87 ? 3.298 -10.383 7.681 1.00 8.24 87 LEU A N 1
ATOM 733 C CA . LEU A 1 87 ? 2.912 -9.136 7.010 1.00 9.03 87 LEU A CA 1
ATOM 734 C C . LEU A 1 87 ? 2.244 -9.359 5.680 1.00 9.96 87 LEU A C 1
ATOM 735 O O . LEU A 1 87 ? 1.326 -8.614 5.372 1.00 12.10 87 LEU A O 1
ATOM 740 N N . PHE A 1 88 ? 2.717 -10.349 4.938 1.00 9.93 88 PHE A N 1
ATOM 741 C CA . PHE A 1 88 ? 2.312 -10.471 3.526 1.00 11.78 88 PHE A CA 1
ATOM 742 C C . PHE A 1 88 ? 1.655 -11.797 3.209 1.00 11.12 88 PHE A C 1
ATOM 743 O O . PHE A 1 88 ? 0.988 -11.924 2.107 1.00 15.11 88 PHE A O 1
ATOM 751 N N . LEU A 1 89 ? 1.715 -12.782 4.078 1.00 11.12 89 LEU A N 1
ATOM 752 C CA . LEU A 1 89 ? 1.155 -14.093 3.725 1.00 10.31 89 LEU A CA 1
ATOM 753 C C . LEU A 1 89 ? 0.014 -14.465 4.634 1.00 11.44 89 LEU A C 1
ATOM 754 O O . LEU A 1 89 ? -0.278 -15.643 4.840 1.00 13.93 89 LEU A O 1
ATOM 759 N N . GLU A 1 90 ? -0.578 -13.423 5.242 1.00 13.60 90 GLU A N 1
ATOM 760 C CA . GLU A 1 90 ? -1.764 -13.662 6.122 1.00 16.87 90 GLU A CA 1
ATOM 761 C C . GLU A 1 90 ? -1.396 -14.531 7.278 1.00 19.39 90 GLU A C 1
ATOM 762 O O . GLU A 1 90 ? -2.232 -15.345 7.772 1.00 22.21 90 GLU A O 1
ATOM 768 N N . GLY A 1 91 ? -0.180 -14.356 7.825 1.00 17.98 91 GLY A N 1
ATOM 769 C CA . GLY A 1 91 ? 0.238 -15.256 8.898 1.00 18.26 91 GLY A CA 1
ATOM 770 C C . GLY A 1 91 ? 0.133 -14.673 10.316 1.00 20.30 91 GLY A C 1
ATOM 771 O O . GLY A 1 91 ? -0.409 -13.571 10.488 1.00 26.56 91 GLY A O 1
#

Foldseek 3Di:
DFAEAEDPQAVVQVVVVVVVPDDCPLVVVVVVCVLVVHDDDPQQVWDADDDPLPPWIWTHSDQQWIWIWDDDDRYIYTHHTGGCCVPPVVD

CATH classification: 3.30.2310.20

Solvent-accessible surface area: 5841 Å² total; per-residue (Å²): 140,4,132,61,36,73,84,147,44,6,59,153,16,40,81,103,26,86,161,109,64,13,102,43,66,64,2,80,109,1,19,80,28,13,64,104,144,79,124,28,64,125,133,15,104,47,77,40,19,140,59,193,82,123,91,36,81,13,0,38,17,101,122,105,5,7,0,1,3,20,60,116,124,100,43,0,16,0,35,59,3,2,23,100,51,51,8,48,109,174,70

Sequence (91 aa):
MLKLNLKKSFQQKDFDKLLLNGFDDSVLNEVILTLRKKEPLDPQFQDHALKGKKWKPFRECHIKPDVLLVYLVKDDELILLRLGSHSELFLEG

Radius of gyration: 12.27 Å; Cα contacts (8 Å, |Δi|>4): 138; chains: 1; bounding box: 25×31×30 Å

InterPro domains:
  IPR004386 Toxin-antitoxin system, YafQ-like toxin [PF15738] (3-88)
  IPR004386 Toxin-antitoxin system, YafQ-like toxin [PIRSF006156] (1-88)
  IPR004386 Toxin-antitoxin system, YafQ-like toxin [PTHR40588] (1-88)
  IPR004386 Toxin-antitoxin system, YafQ-like toxin [TIGR00053] (1-88)
  IPR007712 Toxin-antitoxin system, RelE/ParE toxin family [TIGR02385] (3-88)
  IPR035093 Toxin-antitoxin system, RelE/ParE toxin domain superfamily [G3DSA:3.30.2310.20] (1-88)
  IPR035093 Toxin-antitoxin system, RelE/ParE toxin domain superfamily [SSF143011] (1-88)

B-factor: mean 13.79, std 8.17, range [5.06, 46.53]

Secondary structure (DSSP, 8-state):
-PEEEE-HHHHHHHHHHHHTT---HHHHHHHHHHHTT-PPPGGG--EE--GGGTT-EEEEEETTEEEEEEEETTEEEEEEEE-HHHHHS--

Nearest PDB structures (foldseek):
  4lsy-assembly1_A  TM=1.001E+00  e=4.743E-17  Helicobacter pylori 26695
  1z8m-assembly1_A  TM=6.691E-01  e=3.374E-14  Helicobacter pylori 26695
  4ml0-assembly1_D  TM=9.089E-01  e=1.083E-08  Escherichia coli B str. REL606
  4q2u-assembly2_L  TM=8.984E-01  e=2.522E-08  Escherichia coli K-12
  3oei-assembly4_O  TM=7.243E-01  e=5.420E-05  Mycobacterium tuberculosis